Protein AF-A0ABD5XLQ8-F1 (afdb_monomer_lite)

Foldseek 3Di:
DDPAWDAFPPPRHIDGVPADWDWDWDADPVGIDTGIHHPVVVVVVVCVVVVD

Radius of gyration: 11.71 Å; chains: 1; bounding box: 32×20×28 Å

Structure (mmCIF, N/CA/C/O backbone):
data_AF-A0ABD5XLQ8-F1
#
_entry.id   AF-A0ABD5XLQ8-F1
#
loop_
_atom_site.group_PDB
_atom_site.id
_atom_site.type_symbol
_atom_site.label_atom_id
_atom_site.label_alt_id
_atom_site.label_comp_id
_atom_site.label_asym_id
_atom_site.label_entity_id
_atom_site.label_seq_id
_atom_site.pdbx_PDB_ins_code
_atom_site.Cartn_x
_atom_site.Cartn_y
_atom_site.Cartn_z
_atom_site.occupancy
_atom_site.B_iso_or_equiv
_atom_site.auth_seq_id
_atom_site.auth_comp_id
_atom_site.auth_asym_id
_atom_site.auth_atom_id
_atom_site.pdbx_PDB_model_num
ATOM 1 N N . MET A 1 1 ? -6.135 13.634 4.421 1.00 73.31 1 MET A N 1
ATOM 2 C CA . MET A 1 1 ? -6.816 13.004 5.570 1.00 73.31 1 MET A CA 1
ATOM 3 C C . MET A 1 1 ? -8.010 12.219 5.059 1.00 73.31 1 MET A C 1
ATOM 5 O O . MET A 1 1 ? -8.800 12.765 4.289 1.00 73.31 1 MET A O 1
ATOM 9 N N . LEU A 1 2 ? -8.095 10.941 5.431 1.00 83.75 2 LEU A N 1
ATOM 10 C CA . LEU A 1 2 ? -9.178 10.046 5.025 1.00 83.75 2 LEU A CA 1
ATOM 11 C C . LEU A 1 2 ? -10.521 10.521 5.591 1.00 83.75 2 LEU A C 1
ATOM 13 O O . LEU A 1 2 ? -10.593 11.005 6.718 1.00 83.75 2 LEU A O 1
ATOM 17 N N . ARG A 1 3 ? -11.590 10.388 4.798 1.00 90.31 3 ARG A N 1
ATOM 18 C CA . ARG A 1 3 ? -12.964 10.726 5.222 1.00 90.31 3 ARG A CA 1
ATOM 19 C C . ARG A 1 3 ? -13.761 9.511 5.697 1.00 90.31 3 ARG A C 1
ATOM 21 O O . ARG A 1 3 ? -14.821 9.678 6.292 1.00 90.31 3 ARG A O 1
ATOM 28 N N . ARG A 1 4 ? -13.292 8.306 5.380 1.00 93.75 4 ARG A N 1
ATOM 29 C CA . ARG A 1 4 ? -13.889 7.009 5.720 1.00 93.75 4 ARG A CA 1
ATOM 30 C C . ARG A 1 4 ? -12.760 6.010 5.997 1.00 93.75 4 ARG A C 1
ATOM 32 O O . ARG A 1 4 ? -11.642 6.286 5.568 1.00 93.75 4 ARG A O 1
ATOM 39 N N . PRO A 1 5 ? -13.024 4.901 6.702 1.00 96.44 5 PRO A N 1
ATOM 40 C CA . PRO A 1 5 ? -12.058 3.817 6.824 1.00 96.44 5 PRO A CA 1
ATOM 41 C C . PRO A 1 5 ? -11.731 3.201 5.461 1.00 96.44 5 PRO A C 1
ATOM 43 O O . PRO A 1 5 ? -12.600 3.141 4.588 1.00 96.44 5 PRO A O 1
ATOM 46 N N . HIS A 1 6 ? -10.495 2.740 5.303 1.00 96.38 6 HIS A N 1
ATOM 47 C CA . HIS A 1 6 ? -10.016 2.006 4.130 1.00 96.38 6 HIS A CA 1
ATOM 48 C C . HIS A 1 6 ? -9.172 0.826 4.582 1.00 96.38 6 HIS A C 1
ATOM 50 O O . HIS A 1 6 ? -8.490 0.933 5.593 1.00 96.38 6 HIS A O 1
ATOM 56 N N . ASP A 1 7 ? -9.165 -0.263 3.827 1.00 98.06 7 ASP A N 1
ATOM 57 C CA . ASP A 1 7 ? -8.277 -1.380 4.124 1.00 98.06 7 ASP A CA 1
ATOM 58 C C . ASP A 1 7 ? -6.944 -1.193 3.399 1.00 98.06 7 ASP A C 1
ATOM 60 O O . ASP A 1 7 ? -6.894 -0.701 2.273 1.00 98.06 7 ASP A O 1
ATOM 64 N N . CYS A 1 8 ? -5.852 -1.557 4.066 1.00 98.00 8 CYS A N 1
ATOM 65 C CA . CYS A 1 8 ? -4.527 -1.594 3.467 1.00 98.00 8 CYS A CA 1
ATOM 66 C C . CYS A 1 8 ? -4.529 -2.576 2.293 1.00 98.00 8 CYS A C 1
ATOM 68 O O . CYS A 1 8 ? -4.765 -3.770 2.494 1.00 98.00 8 CYS A O 1
ATOM 70 N N . ASP A 1 9 ? -4.163 -2.114 1.100 1.00 97.06 9 ASP A N 1
ATOM 71 C CA . ASP A 1 9 ? -4.210 -2.936 -0.116 1.00 97.06 9 ASP A CA 1
ATOM 72 C C . ASP A 1 9 ? -3.280 -4.159 -0.048 1.00 97.06 9 ASP A C 1
ATOM 74 O O . ASP A 1 9 ? -3.470 -5.144 -0.760 1.00 97.06 9 ASP A O 1
ATOM 78 N N . ARG A 1 10 ? -2.265 -4.126 0.829 1.00 96.12 10 ARG A N 1
ATOM 79 C CA . ARG A 1 10 ? -1.287 -5.212 0.970 1.00 96.12 10 ARG A CA 1
ATOM 80 C C . ARG A 1 10 ? -1.670 -6.281 1.992 1.00 96.12 10 ARG A C 1
ATOM 82 O O . ARG A 1 10 ? -1.369 -7.455 1.757 1.00 96.12 10 ARG A O 1
ATOM 89 N N . CYS A 1 11 ? -2.206 -5.895 3.148 1.00 98.00 11 CYS A N 1
ATOM 90 C CA . CYS A 1 11 ? -2.437 -6.812 4.275 1.00 98.00 11 CYS A CA 1
ATOM 91 C C . CYS A 1 11 ? -3.888 -6.857 4.766 1.00 98.00 11 CYS A C 1
ATOM 93 O O . CYS A 1 11 ? -4.204 -7.696 5.604 1.00 98.00 11 CYS A O 1
ATOM 95 N N . GLY A 1 12 ? -4.763 -5.985 4.260 1.00 98.06 12 GLY A N 1
ATOM 96 C CA . GLY A 1 12 ? -6.172 -5.915 4.649 1.00 98.06 12 GLY A CA 1
ATOM 97 C C . GLY A 1 12 ? -6.441 -5.236 5.994 1.00 98.06 12 GLY A C 1
ATOM 98 O O . GLY A 1 12 ? -7.595 -5.135 6.388 1.00 98.06 12 GLY A O 1
ATOM 99 N N . THR A 1 13 ? -5.418 -4.759 6.713 1.00 98.06 13 THR A N 1
ATOM 100 C CA . THR A 1 13 ? -5.620 -4.010 7.963 1.00 98.06 13 THR A CA 1
ATOM 101 C C . THR A 1 13 ? -6.388 -2.719 7.697 1.00 98.06 13 THR A C 1
ATOM 103 O O . THR A 1 13 ? -5.968 -1.920 6.860 1.00 98.06 13 THR A O 1
ATOM 106 N N . THR A 1 14 ? -7.465 -2.484 8.444 1.00 98.06 14 THR A N 1
ATOM 107 C CA . THR A 1 14 ? -8.248 -1.246 8.362 1.00 98.06 14 THR A CA 1
ATOM 108 C C . THR A 1 14 ? -7.459 -0.044 8.890 1.00 98.06 14 THR A C 1
ATOM 110 O O . THR A 1 14 ? -6.924 -0.070 9.995 1.00 98.06 14 THR A O 1
ATOM 113 N N . ILE A 1 15 ? -7.439 1.021 8.095 1.00 97.75 15 ILE A N 1
ATOM 114 C CA . ILE A 1 15 ? -6.884 2.348 8.359 1.00 97.75 15 ILE A CA 1
ATOM 115 C C . ILE A 1 15 ? -8.066 3.277 8.654 1.00 97.75 15 ILE A C 1
ATOM 117 O O . ILE A 1 15 ? -8.906 3.533 7.781 1.00 97.75 15 ILE A O 1
ATOM 121 N N . ALA A 1 16 ? -8.162 3.772 9.883 1.00 97.12 16 ALA A N 1
ATOM 122 C CA . ALA A 1 16 ? -9.234 4.657 10.312 1.00 97.12 16 ALA A CA 1
ATOM 123 C C . ALA A 1 16 ? -8.933 6.133 9.977 1.00 97.12 16 ALA A C 1
ATOM 125 O O . ALA A 1 16 ? -7.782 6.537 9.794 1.00 97.12 16 ALA A O 1
ATOM 126 N N . P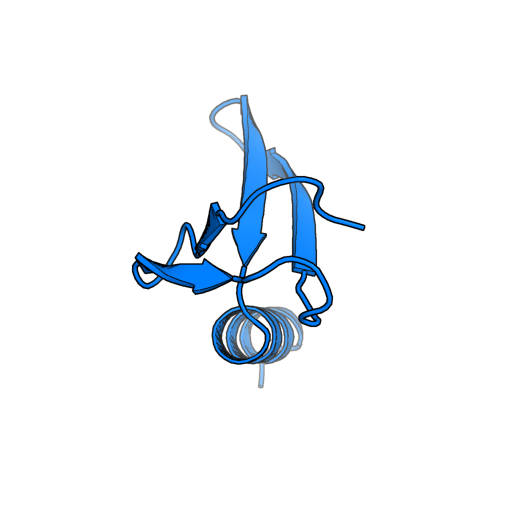RO A 1 17 ? -9.961 6.998 9.902 1.00 96.25 17 PRO A N 1
ATOM 127 C CA . PRO A 1 17 ? -9.747 8.438 9.812 1.00 96.25 17 PRO A CA 1
ATOM 128 C C . PRO A 1 17 ? -8.923 8.968 10.994 1.00 96.25 17 PRO A C 1
ATOM 130 O O . PRO A 1 17 ? -9.338 8.851 12.142 1.00 96.25 17 PRO A O 1
ATOM 133 N N . GLY A 1 18 ? -7.791 9.606 10.692 1.00 94.81 18 GLY A N 1
ATOM 134 C CA . GLY A 1 18 ? -6.854 10.121 11.697 1.00 94.81 18 GLY A CA 1
ATOM 135 C C . GLY A 1 18 ? -5.601 9.267 11.864 1.00 94.81 18 GLY A C 1
ATOM 136 O O . GLY A 1 18 ? -4.608 9.787 12.363 1.00 94.81 18 GLY A O 1
ATOM 137 N N . ASP A 1 19 ? -5.61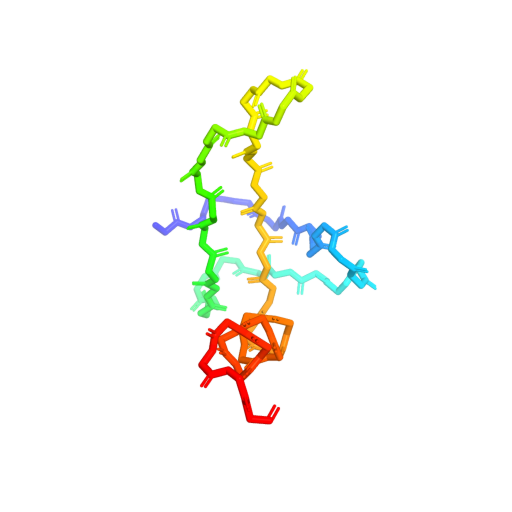4 8.026 11.376 1.00 95.50 19 ASP A N 1
ATOM 138 C CA . ASP A 1 19 ? -4.418 7.192 11.341 1.00 95.50 19 ASP A CA 1
ATOM 139 C C . ASP A 1 19 ? -3.415 7.722 10.313 1.00 95.50 19 ASP A C 1
ATOM 141 O O . ASP A 1 19 ? -3.777 8.305 9.282 1.00 95.50 19 ASP A O 1
ATOM 145 N N . GLU A 1 20 ? -2.137 7.486 10.588 1.00 96.56 20 GLU A N 1
ATOM 146 C CA . GLU A 1 20 ? -1.076 7.667 9.609 1.00 96.56 20 GLU A CA 1
ATOM 147 C C . GLU A 1 20 ? -1.127 6.551 8.558 1.00 96.56 20 GLU A C 1
ATOM 149 O O . GLU A 1 20 ? -1.444 5.395 8.844 1.00 96.56 20 GLU A O 1
ATOM 154 N N . TYR A 1 21 ? -0.813 6.900 7.315 1.00 96.25 21 TYR A N 1
ATOM 155 C CA . TYR A 1 21 ? -0.814 5.975 6.188 1.00 96.25 21 TYR A CA 1
ATOM 156 C C . TYR A 1 21 ? 0.118 6.478 5.089 1.00 96.25 21 TYR A C 1
ATOM 158 O O . TYR A 1 21 ? 0.467 7.660 5.046 1.00 96.25 21 TYR A O 1
ATOM 166 N N . ALA A 1 22 ? 0.466 5.591 4.161 1.00 96.38 22 ALA A N 1
ATOM 167 C CA . ALA A 1 22 ? 1.106 5.966 2.908 1.00 96.38 22 ALA A CA 1
ATOM 168 C C . ALA A 1 22 ? 0.118 5.824 1.748 1.00 96.38 22 ALA A C 1
ATOM 170 O O . ALA A 1 22 ? -0.575 4.813 1.627 1.00 96.38 22 ALA A O 1
ATOM 171 N N . ALA A 1 23 ? 0.067 6.841 0.891 1.00 95.31 23 ALA A N 1
ATOM 172 C CA . ALA A 1 23 ? -0.585 6.763 -0.408 1.00 95.31 23 ALA A CA 1
ATOM 173 C C . ALA A 1 23 ? 0.505 6.655 -1.474 1.00 95.31 23 ALA A C 1
ATOM 17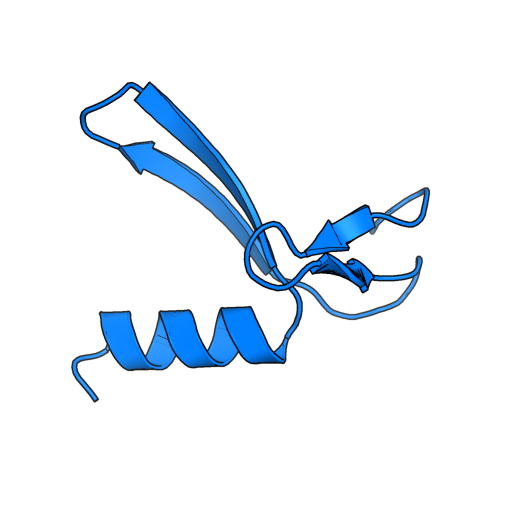5 O O . ALA A 1 23 ? 1.355 7.539 -1.585 1.00 95.31 23 ALA A O 1
ATOM 176 N N . VAL A 1 24 ? 0.484 5.560 -2.223 1.00 92.81 24 VAL A N 1
ATOM 177 C CA . VAL A 1 24 ? 1.380 5.311 -3.349 1.00 92.81 24 VAL A CA 1
ATOM 178 C C . VAL A 1 24 ? 0.611 5.623 -4.622 1.00 92.81 24 VAL A C 1
ATOM 180 O O . VAL A 1 24 ? -0.469 5.078 -4.841 1.00 92.81 24 VAL A O 1
ATOM 183 N N . ASP A 1 25 ? 1.175 6.497 -5.446 1.00 93.88 25 ASP A N 1
ATOM 184 C CA . ASP A 1 25 ? 0.686 6.807 -6.785 1.00 93.88 25 ASP A CA 1
ATOM 185 C C . ASP A 1 25 ? 1.883 6.743 -7.738 1.00 93.88 25 ASP A C 1
ATOM 187 O O . ASP A 1 25 ? 2.915 7.374 -7.489 1.00 93.88 25 ASP A O 1
ATOM 191 N N . GLY A 1 26 ? 1.789 5.922 -8.778 1.00 88.62 26 GLY A N 1
ATOM 192 C CA . GLY A 1 26 ? 2.895 5.675 -9.691 1.00 88.62 26 GLY A CA 1
ATOM 193 C C . GLY A 1 26 ? 2.465 5.014 -10.993 1.00 88.62 26 GLY A C 1
ATOM 194 O O . GLY A 1 26 ? 1.317 4.618 -11.171 1.00 88.62 26 GLY A O 1
ATOM 195 N N . ILE A 1 27 ? 3.420 4.883 -11.913 1.00 89.44 27 ILE A N 1
ATOM 196 C CA . ILE A 1 27 ? 3.227 4.198 -13.193 1.00 89.44 27 ILE A CA 1
ATOM 197 C C . ILE A 1 27 ? 3.992 2.877 -13.150 1.00 89.44 27 ILE A C 1
ATOM 199 O O . ILE A 1 27 ? 5.212 2.859 -12.984 1.00 89.44 27 ILE A O 1
ATOM 203 N N . ALA A 1 28 ? 3.261 1.781 -13.302 1.00 84.12 28 ALA A N 1
ATOM 204 C CA . ALA A 1 28 ? 3.763 0.425 -13.424 1.00 84.12 28 ALA A CA 1
ATOM 205 C C . ALA A 1 28 ? 3.642 -0.061 -14.886 1.00 84.12 28 ALA A C 1
ATOM 207 O O . ALA A 1 28 ? 2.927 0.547 -15.688 1.00 84.12 28 ALA A O 1
ATOM 208 N N . PRO A 1 29 ? 4.345 -1.140 -15.282 1.00 91.31 29 PRO A N 1
ATOM 209 C CA . PRO A 1 29 ? 4.286 -1.657 -16.654 1.00 91.31 29 PRO A CA 1
ATOM 210 C C . PRO A 1 29 ? 2.876 -2.040 -17.134 1.00 91.31 29 PRO A C 1
ATOM 212 O O . PRO A 1 29 ? 2.623 -2.057 -18.336 1.00 91.31 29 PRO A O 1
ATOM 215 N N . ASP A 1 30 ? 1.974 -2.357 -16.209 1.00 89.62 30 ASP A N 1
ATOM 216 C CA . ASP A 1 30 ? 0.577 -2.726 -16.442 1.00 89.62 30 ASP A CA 1
ATOM 217 C C . ASP A 1 30 ? -0.406 -1.545 -16.335 1.00 89.62 30 ASP A C 1
ATOM 219 O O . ASP A 1 30 ? -1.589 -1.715 -16.635 1.00 89.62 30 ASP A O 1
ATOM 223 N N . GLY A 1 31 ? 0.065 -0.345 -15.979 1.00 90.12 31 GLY A N 1
ATOM 224 C CA . GLY A 1 31 ? -0.747 0.869 -15.928 1.00 90.12 31 GLY A CA 1
ATOM 225 C C . GLY A 1 31 ? -0.480 1.739 -14.703 1.00 90.12 31 GLY A C 1
ATOM 226 O O . GLY A 1 31 ? 0.615 1.765 -14.150 1.00 90.12 31 GLY A O 1
ATOM 227 N N . GLU A 1 32 ? -1.488 2.506 -14.292 1.00 89.75 32 GLU A N 1
ATOM 228 C CA . GLU A 1 32 ? -1.401 3.319 -13.077 1.00 89.75 32 GLU A CA 1
ATOM 229 C C . GLU A 1 32 ? -1.541 2.437 -11.830 1.00 89.75 32 GLU A C 1
ATOM 231 O O . GLU A 1 32 ? -2.513 1.693 -11.688 1.00 89.75 32 GLU A O 1
ATOM 236 N N . LEU A 1 33 ? -0.590 2.560 -10.903 1.00 88.38 33 LEU A N 1
ATOM 237 C CA . LEU A 1 33 ? -0.644 1.953 -9.579 1.00 88.38 33 LEU A CA 1
ATOM 238 C C . LEU A 1 33 ? -1.090 3.006 -8.571 1.00 88.38 33 LEU A C 1
ATOM 240 O O . LEU A 1 33 ? -0.373 3.971 -8.313 1.00 88.38 33 LEU A O 1
ATOM 244 N N . ARG A 1 34 ? -2.242 2.772 -7.945 1.00 92.44 34 ARG A N 1
ATOM 245 C CA . ARG A 1 34 ? -2.714 3.551 -6.799 1.00 92.44 34 ARG A CA 1
ATOM 246 C C . ARG A 1 34 ? -2.972 2.606 -5.644 1.00 92.44 34 ARG A C 1
ATOM 248 O O . ARG A 1 34 ? -3.808 1.717 -5.782 1.00 92.44 34 ARG A O 1
ATOM 255 N N . ALA A 1 35 ? -2.256 2.798 -4.540 1.00 93.56 35 ALA A N 1
ATOM 256 C CA . ALA A 1 35 ? -2.390 1.954 -3.363 1.00 93.56 35 ALA A CA 1
ATOM 257 C C . ALA A 1 35 ? -2.380 2.751 -2.054 1.00 93.56 35 ALA A C 1
ATOM 259 O O . ALA A 1 35 ? -1.636 3.722 -1.898 1.00 93.56 35 ALA A O 1
ATOM 260 N N . LEU A 1 36 ? -3.182 2.308 -1.092 1.00 96.56 36 LEU A N 1
ATOM 261 C CA . LEU A 1 36 ? -3.211 2.788 0.287 1.00 96.56 36 LEU A CA 1
ATOM 262 C C . LEU A 1 36 ? -2.595 1.729 1.203 1.00 96.56 36 LEU A C 1
ATOM 264 O O . LEU A 1 36 ? -3.074 0.598 1.281 1.00 96.56 36 LEU A O 1
ATOM 268 N N . LEU A 1 37 ? -1.525 2.097 1.909 1.00 97.62 37 LEU A N 1
ATOM 269 C CA . LEU A 1 37 ? -0.783 1.198 2.791 1.00 97.62 37 LEU A CA 1
ATOM 270 C C . LEU A 1 37 ? -0.817 1.691 4.238 1.00 97.62 37 LEU A C 1
ATOM 272 O O . LEU A 1 37 ? -0.625 2.87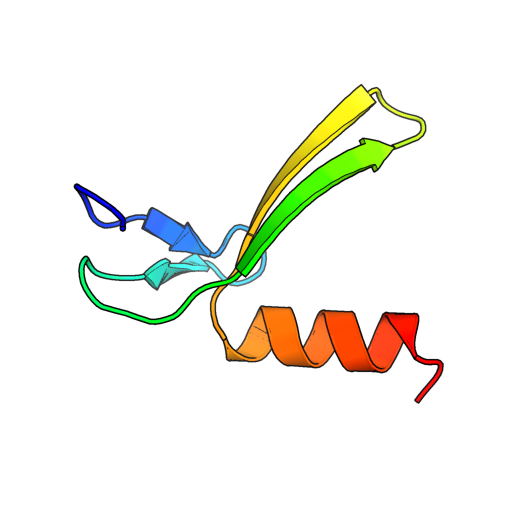9 4.510 1.00 97.62 37 LEU A O 1
ATOM 276 N N . CYS A 1 38 ? -0.996 0.760 5.177 1.00 98.31 38 CYS A N 1
ATOM 277 C CA . CYS A 1 38 ? -0.768 1.031 6.594 1.00 98.31 38 CYS A CA 1
ATOM 278 C C . CYS A 1 38 ? 0.720 1.324 6.857 1.00 98.31 38 CYS A C 1
ATOM 280 O O . CYS A 1 38 ? 1.587 0.953 6.059 1.00 98.31 38 CYS A O 1
ATOM 282 N N . VAL A 1 39 ? 1.025 1.943 8.000 1.00 97.81 39 VAL A N 1
ATOM 283 C CA . VAL A 1 39 ? 2.398 2.336 8.376 1.00 97.81 39 VAL A CA 1
ATOM 284 C C . VAL A 1 39 ? 3.405 1.182 8.329 1.00 97.81 39 VAL A C 1
ATOM 286 O O . VAL A 1 39 ? 4.533 1.364 7.879 1.00 97.81 39 VAL A O 1
ATOM 289 N N . GLU A 1 40 ? 3.001 -0.027 8.719 1.00 98.06 40 GLU A N 1
ATOM 290 C CA . GLU A 1 40 ? 3.876 -1.205 8.720 1.00 98.06 40 GLU A CA 1
ATOM 291 C C . GLU A 1 40 ? 4.235 -1.650 7.298 1.00 98.06 40 GLU A C 1
ATOM 293 O O . GLU A 1 40 ? 5.406 -1.877 6.986 1.00 98.06 40 GLU A O 1
ATOM 298 N N . CYS A 1 41 ? 3.235 -1.732 6.414 1.00 98.25 41 CYS A N 1
ATOM 299 C CA . CYS A 1 41 ? 3.443 -2.091 5.011 1.00 98.25 41 CYS A CA 1
ATOM 300 C C . CYS A 1 41 ? 4.207 -0.998 4.258 1.00 98.25 41 CYS A C 1
ATOM 302 O O . CYS A 1 41 ? 5.056 -1.313 3.426 1.00 98.25 41 CYS A O 1
ATOM 304 N N . ALA A 1 42 ? 3.959 0.272 4.581 1.00 97.19 42 ALA A N 1
ATOM 305 C CA . ALA A 1 42 ? 4.714 1.395 4.041 1.00 97.19 42 ALA A CA 1
ATOM 306 C C . ALA A 1 42 ? 6.195 1.331 4.451 1.00 97.19 42 ALA A C 1
ATOM 308 O O . ALA A 1 42 ? 7.078 1.470 3.607 1.00 97.19 42 ALA A O 1
ATOM 309 N N . ALA A 1 43 ? 6.485 1.042 5.724 1.00 97.31 43 ALA A N 1
ATOM 310 C CA . ALA A 1 43 ? 7.856 0.882 6.204 1.00 97.31 43 ALA A CA 1
ATOM 311 C C . ALA A 1 43 ? 8.560 -0.324 5.561 1.00 97.31 43 ALA A C 1
ATOM 313 O O . ALA A 1 43 ? 9.745 -0.251 5.242 1.00 97.31 43 ALA A O 1
ATOM 314 N N . ALA A 1 44 ? 7.847 -1.436 5.359 1.00 97.31 44 ALA A N 1
ATOM 315 C CA . ALA A 1 44 ? 8.381 -2.594 4.644 1.00 97.31 44 ALA A CA 1
ATOM 316 C C . ALA A 1 44 ? 8.712 -2.263 3.178 1.00 97.31 44 ALA A C 1
ATOM 318 O O . ALA A 1 44 ? 9.781 -2.639 2.702 1.00 97.31 44 ALA A O 1
ATOM 319 N N . LEU A 1 45 ? 7.838 -1.518 2.489 1.00 94.81 45 LEU A N 1
ATOM 320 C CA . LEU A 1 45 ? 8.090 -1.047 1.126 1.00 94.81 45 LEU A CA 1
ATOM 321 C C . LEU A 1 45 ? 9.311 -0.122 1.062 1.00 94.81 45 LEU A C 1
ATOM 323 O O . LEU A 1 45 ? 10.151 -0.314 0.191 1.00 94.81 45 LEU A O 1
ATOM 327 N N . SER A 1 46 ? 9.443 0.833 1.991 1.00 95.19 46 SER A N 1
ATOM 328 C CA . SER A 1 46 ? 10.615 1.721 2.046 1.00 95.19 46 SER A CA 1
ATOM 329 C C . SER A 1 46 ? 11.908 0.919 2.148 1.00 95.19 46 SER A C 1
ATOM 331 O O . SER A 1 46 ? 12.780 1.084 1.309 1.00 95.19 46 SER A O 1
ATOM 333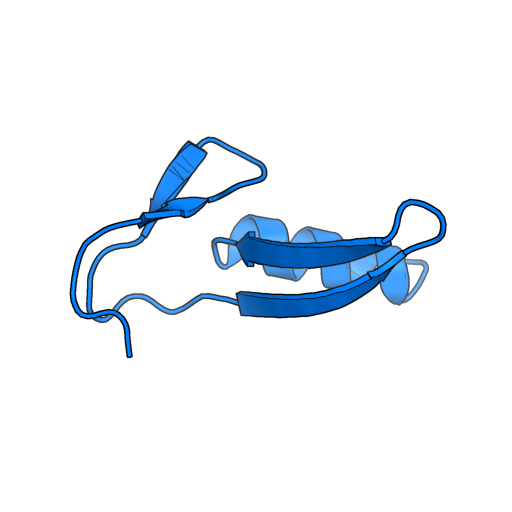 N N . ARG A 1 47 ? 11.997 -0.028 3.095 1.00 97.12 47 ARG A N 1
ATOM 334 C CA . ARG A 1 47 ? 13.194 -0.875 3.255 1.00 97.12 47 ARG A CA 1
ATOM 335 C C . ARG A 1 47 ? 13.534 -1.648 1.983 1.00 97.12 47 ARG A C 1
ATOM 337 O O . ARG A 1 47 ? 14.691 -1.678 1.582 1.00 97.12 47 ARG A O 1
ATOM 344 N N . PHE A 1 48 ? 12.519 -2.218 1.330 1.00 94.12 48 PHE A N 1
ATOM 345 C CA . PHE A 1 48 ? 12.702 -2.915 0.059 1.00 94.12 48 PHE A CA 1
ATOM 346 C C . PHE A 1 48 ? 13.269 -1.992 -1.032 1.00 94.12 48 PHE A C 1
ATOM 348 O O . PHE A 1 48 ? 14.196 -2.384 -1.737 1.00 94.12 48 PHE A O 1
ATOM 355 N N . LEU A 1 49 ? 12.740 -0.771 -1.162 1.00 91.69 49 LEU A N 1
ATOM 356 C CA . LEU A 1 49 ? 13.210 0.215 -2.144 1.00 91.69 49 LEU A CA 1
ATOM 357 C C . LEU A 1 49 ? 14.612 0.747 -1.824 1.00 91.69 49 LEU A C 1
ATOM 359 O O . LEU A 1 49 ? 15.393 0.992 -2.740 1.00 91.69 49 LEU A O 1
ATOM 363 N N . ASP A 1 50 ? 14.938 0.875 -0.540 1.00 95.56 50 ASP A N 1
ATOM 364 C CA . ASP A 1 50 ? 16.257 1.286 -0.057 1.00 95.56 50 ASP A CA 1
ATOM 365 C C . ASP A 1 50 ? 17.317 0.176 -0.225 1.00 95.56 50 ASP A C 1
ATOM 367 O O . ASP A 1 50 ? 18.508 0.417 -0.020 1.00 95.56 50 ASP A O 1
ATOM 371 N N . GLY A 1 51 ? 16.907 -1.038 -0.620 1.00 87.69 51 GLY A N 1
ATOM 372 C CA . GLY A 1 51 ? 17.791 -2.191 -0.806 1.00 87.69 51 GLY A CA 1
ATOM 373 C C . GLY A 1 51 ? 18.305 -2.797 0.504 1.00 87.69 51 GLY A C 1
ATOM 374 O O . GLY A 1 51 ? 19.386 -3.390 0.508 1.00 87.69 51 GLY A O 1
ATOM 375 N N . ALA A 1 52 ? 17.560 -2.615 1.599 1.00 57.81 52 ALA A N 1
ATOM 376 C CA . ALA A 1 52 ? 17.903 -3.044 2.957 1.00 57.81 52 ALA A CA 1
ATOM 377 C C . ALA A 1 52 ? 17.223 -4.355 3.379 1.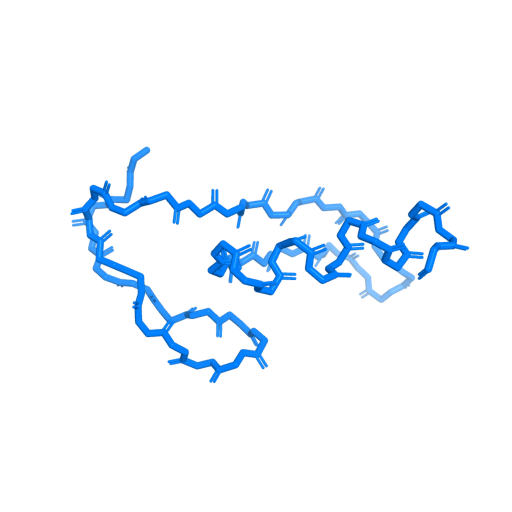00 57.81 52 ALA A C 1
ATOM 379 O O . ALA A 1 52 ? 16.070 -4.611 2.957 1.00 57.81 52 ALA A O 1
#

Sequence (52 aa):
MLRRPHDCDRCGTTIAPGDEYAAVDGIAPDGELRALLCVECAAALSRFLDGA

Organism: NCBI:txid3031998

pLDDT: mean 93.42, std 6.84, range [57.81, 98.31]

Secondary structure (DSSP, 8-state):
--SS-EE-TTT--EE-TT--EEEEEEEETTEEEEEEEEHHHHHHHHHHHTT-